Protein AF-A0A2C9KA30-F1 (afdb_monomer_lite)

InterPro domains:
  IPR015919 Cadherin-like superfamily [SSF49313] (24-102)

Organism: Biomphalaria glabrata (NCBI:txid6526)

Secondary structure (DSSP, 8-state):
--------------------------EEE---S-----TTPPTT-EEEEEEEE-TT-PPP----SSHHHHHHEEEEEEEEETTEEEEEEEE-S---TT---S--

Structure (mmCIF, N/CA/C/O backbone):
data_AF-A0A2C9KA30-F1
#
_entry.id   AF-A0A2C9KA30-F1
#
loop_
_atom_site.group_PDB
_atom_site.id
_atom_site.type_symbol
_atom_site.label_atom_id
_atom_site.label_alt_id
_atom_site.label_comp_id
_atom_site.label_asym_id
_atom_site.label_entity_id
_atom_site.label_seq_id
_atom_site.pdbx_PDB_ins_code
_atom_site.Cartn_x
_atom_site.Cartn_y
_atom_site.Cartn_z
_atom_site.occupancy
_atom_site.B_iso_or_equiv
_atom_site.auth_seq_id
_atom_site.auth_comp_id
_atom_site.auth_asym_id
_atom_site.auth_atom_id
_atom_site.pdbx_PDB_model_num
ATOM 1 N N . MET A 1 1 ? -72.796 16.232 27.336 1.00 46.06 1 MET A N 1
ATOM 2 C CA . MET A 1 1 ? -71.987 15.588 26.279 1.00 46.06 1 MET A CA 1
ATOM 3 C C . MET A 1 1 ? -70.529 15.733 26.690 1.00 46.06 1 MET A C 1
ATOM 5 O O . MET A 1 1 ? -70.023 16.844 26.655 1.00 46.06 1 MET A O 1
ATOM 9 N N . ALA A 1 2 ? -69.914 14.684 27.241 1.00 44.72 2 ALA A N 1
ATOM 10 C CA . ALA A 1 2 ? -68.554 14.752 27.783 1.00 44.72 2 ALA A CA 1
ATOM 11 C C . ALA A 1 2 ? -67.554 14.248 26.734 1.00 44.72 2 ALA A C 1
ATOM 13 O O . ALA A 1 2 ? -67.703 13.136 26.229 1.00 44.72 2 ALA A O 1
ATOM 14 N N . ILE A 1 3 ? -66.561 15.070 26.394 1.00 55.31 3 ILE A N 1
ATOM 15 C CA . ILE A 1 3 ? -65.464 14.702 25.495 1.00 55.31 3 ILE A CA 1
ATOM 16 C C . ILE A 1 3 ? -64.392 14.048 26.366 1.00 55.31 3 ILE A C 1
ATOM 18 O O . ILE A 1 3 ? -63.777 14.710 27.197 1.00 55.31 3 ILE A O 1
ATOM 22 N N . ILE A 1 4 ? -64.207 12.737 26.224 1.00 54.19 4 ILE A N 1
ATOM 23 C CA . ILE A 1 4 ? -63.175 12.001 26.959 1.00 54.19 4 ILE A CA 1
ATOM 24 C C . ILE A 1 4 ? -61.905 12.017 26.108 1.00 54.19 4 ILE A C 1
ATOM 26 O O . ILE A 1 4 ? -61.804 11.293 25.119 1.00 54.19 4 ILE A O 1
ATOM 30 N N . THR A 1 5 ? -60.928 12.837 26.487 1.00 57.19 5 THR A N 1
ATOM 31 C CA . THR A 1 5 ? -59.597 12.834 25.872 1.00 57.19 5 THR A CA 1
ATOM 32 C C . THR A 1 5 ? -58.839 11.600 26.359 1.00 57.19 5 THR A C 1
ATOM 34 O O . THR A 1 5 ? -58.398 11.544 27.505 1.00 57.19 5 THR A O 1
ATOM 37 N N . LYS A 1 6 ? -58.703 10.572 25.516 1.00 60.59 6 LYS A N 1
ATOM 38 C CA . LYS A 1 6 ? -57.816 9.440 25.818 1.00 60.59 6 LYS A CA 1
ATOM 39 C C . LYS A 1 6 ? -56.383 9.837 25.470 1.00 60.59 6 LYS A C 1
ATOM 41 O O . LYS A 1 6 ? -56.056 9.991 24.298 1.00 60.59 6 LYS A O 1
ATOM 46 N N . HIS A 1 7 ? -55.538 10.013 26.482 1.00 61.66 7 HIS A N 1
ATOM 47 C CA . HIS A 1 7 ? -54.108 10.227 26.279 1.00 61.66 7 HIS A CA 1
ATOM 48 C C . HIS A 1 7 ? -53.459 8.932 25.773 1.00 61.66 7 HIS A C 1
ATOM 50 O O . HIS A 1 7 ? -53.539 7.891 26.425 1.00 61.66 7 HIS A O 1
ATOM 56 N N . LEU A 1 8 ? -52.839 9.001 24.594 1.00 60.38 8 LEU A N 1
ATOM 57 C CA . LEU A 1 8 ? -52.049 7.917 24.021 1.00 60.38 8 LEU A CA 1
ATOM 58 C C . LEU A 1 8 ? -50.675 7.907 24.701 1.00 60.38 8 LEU A C 1
ATOM 60 O O . LEU A 1 8 ? -49.875 8.819 24.502 1.00 60.38 8 LEU A O 1
ATOM 64 N N . LEU A 1 9 ? -50.407 6.890 25.517 1.00 66.00 9 LEU A N 1
ATOM 65 C CA . LEU A 1 9 ? -49.079 6.657 26.081 1.00 66.00 9 LEU A CA 1
ATOM 66 C C . LEU A 1 9 ? -48.236 5.914 25.041 1.00 66.00 9 LEU A C 1
ATOM 68 O O . LEU A 1 9 ? -48.547 4.781 24.683 1.00 66.00 9 LEU A O 1
ATOM 72 N N . ILE A 1 10 ? -47.182 6.560 24.548 1.00 70.75 10 ILE A N 1
ATOM 73 C CA . ILE A 1 10 ? -46.182 5.928 23.685 1.00 70.75 10 ILE A CA 1
ATOM 74 C C . ILE A 1 10 ? -45.022 5.500 24.586 1.00 70.75 10 ILE A C 1
ATOM 76 O O . ILE A 1 10 ? -44.305 6.344 25.120 1.00 70.75 10 ILE A O 1
ATOM 80 N N . SER A 1 11 ? -44.842 4.192 24.770 1.00 70.38 11 SER A N 1
ATOM 81 C CA . SER A 1 11 ? -43.642 3.635 25.401 1.00 70.38 11 SER A CA 1
ATOM 82 C C . SER A 1 11 ? -42.562 3.435 24.341 1.00 70.38 11 SER A C 1
ATOM 84 O O . SER A 1 11 ? -42.776 2.709 23.374 1.00 70.38 11 SER A O 1
ATOM 86 N N . TYR A 1 12 ? -41.401 4.060 24.532 1.00 74.75 12 TYR A N 1
ATOM 87 C CA . TYR A 1 12 ? -40.218 3.862 23.696 1.00 74.75 12 TYR A CA 1
ATOM 88 C C . TYR A 1 12 ? -39.143 3.160 24.527 1.00 74.75 12 TYR A C 1
ATOM 90 O O . TYR A 1 12 ? -38.856 3.582 25.646 1.00 74.75 12 TYR A O 1
ATOM 98 N N . CYS A 1 13 ? -38.563 2.083 24.002 1.00 69.88 13 CYS A N 1
ATOM 99 C CA . CYS A 1 13 ? -37.418 1.426 24.621 1.00 69.88 13 CYS A CA 1
ATOM 100 C C . CYS A 1 13 ? -36.170 1.814 23.826 1.00 69.88 13 CYS A C 1
ATOM 102 O O . CYS A 1 13 ? -36.031 1.438 22.664 1.00 69.88 13 CYS A O 1
ATOM 104 N N . LEU A 1 14 ? -35.300 2.625 24.433 1.00 73.56 14 LEU A N 1
ATOM 105 C CA . LEU A 1 14 ? -34.001 2.968 23.866 1.00 73.56 14 LEU A CA 1
ATOM 106 C C . LEU A 1 14 ? -32.996 1.902 24.301 1.00 73.56 14 LEU A C 1
ATOM 108 O O . LEU A 1 14 ? -32.625 1.836 25.471 1.00 73.56 14 LEU A O 1
ATOM 112 N N . PHE A 1 15 ? -32.554 1.077 23.358 1.00 70.44 15 PHE A N 1
ATOM 113 C CA . PHE A 1 15 ? -31.461 0.145 23.594 1.00 70.44 15 PHE A CA 1
ATOM 114 C C . PHE A 1 15 ? -30.135 0.860 23.337 1.00 70.44 15 PHE A C 1
ATOM 116 O O . PHE A 1 15 ? -29.862 1.287 22.218 1.00 70.44 15 PHE A O 1
ATOM 123 N N . ILE A 1 16 ? -29.320 0.997 24.381 1.00 73.50 16 ILE A N 1
ATOM 124 C CA . ILE A 1 16 ? -27.928 1.441 24.276 1.00 73.50 16 ILE A CA 1
ATOM 125 C C . ILE A 1 16 ? -27.072 0.188 24.447 1.00 73.50 16 ILE A C 1
ATOM 127 O O . ILE A 1 16 ? -27.007 -0.363 25.545 1.00 73.50 16 ILE A O 1
ATOM 131 N N . SER A 1 17 ? -26.445 -0.291 23.372 1.00 68.62 17 SER A N 1
ATOM 132 C CA . SER A 1 17 ? -25.417 -1.329 23.472 1.00 68.62 17 SER A CA 1
ATOM 133 C C . SER A 1 17 ? -24.053 -0.664 23.602 1.00 68.62 17 SER A C 1
ATOM 135 O O . SER A 1 17 ? -23.634 0.080 22.717 1.00 68.62 17 SER A O 1
ATOM 137 N N . VAL A 1 18 ? -23.349 -0.945 24.695 1.00 68.06 18 VAL A N 1
ATOM 138 C CA . VAL A 1 18 ? -21.920 -0.652 24.801 1.00 68.06 18 VAL A CA 1
ATOM 139 C C . VAL A 1 18 ? -21.196 -1.895 24.307 1.00 68.06 18 VAL A C 1
ATOM 141 O O . VAL A 1 18 ? -21.127 -2.895 25.020 1.00 68.06 18 VAL A O 1
ATOM 144 N N . GLU A 1 19 ? -20.708 -1.868 23.070 1.00 66.00 19 GLU A N 1
ATOM 145 C CA . GLU A 1 19 ? -19.737 -2.868 22.637 1.00 66.00 19 GLU A CA 1
ATOM 146 C C . GLU A 1 19 ? -18.431 -2.596 23.385 1.00 66.00 19 GLU A C 1
ATOM 148 O O . GLU A 1 19 ? -17.910 -1.480 23.362 1.00 66.00 19 GLU A O 1
ATOM 153 N N . SER A 1 20 ? -17.894 -3.601 24.075 1.00 66.06 20 SER A N 1
ATOM 154 C CA . SER A 1 20 ? -16.515 -3.556 24.550 1.00 66.06 20 SER A CA 1
ATOM 155 C C . SER A 1 20 ? -15.610 -3.604 23.317 1.00 66.06 20 SER A C 1
ATOM 157 O O . SER A 1 20 ? -15.241 -4.692 22.873 1.00 66.06 20 SER A O 1
ATOM 159 N N . GLN A 1 21 ? -15.328 -2.452 22.704 1.00 64.38 21 GLN A N 1
ATOM 160 C CA . GLN A 1 21 ? -14.424 -2.372 21.559 1.00 64.38 21 GLN A CA 1
ATOM 161 C C . GLN A 1 21 ? -13.023 -2.770 22.028 1.00 64.38 21 GLN A C 1
ATOM 163 O O . GLN A 1 21 ? -12.285 -1.978 22.609 1.00 64.38 21 GLN A O 1
ATOM 168 N N . SER A 1 22 ? -12.674 -4.039 21.830 1.00 82.44 22 SER A N 1
ATOM 169 C CA . SER A 1 22 ? -11.275 -4.439 21.803 1.00 82.44 22 SER A CA 1
ATOM 170 C C . SER A 1 22 ? -10.671 -3.817 20.555 1.00 82.44 22 SER A C 1
ATOM 172 O O . SER A 1 22 ? -11.246 -3.984 19.483 1.00 82.44 22 SER A O 1
ATOM 174 N N . ASN A 1 23 ? -9.523 -3.151 20.684 1.00 87.94 23 ASN A N 1
ATOM 175 C CA . ASN A 1 23 ? -8.758 -2.715 19.520 1.00 87.94 23 ASN A CA 1
ATOM 176 C C . ASN A 1 23 ? -8.427 -3.943 18.653 1.00 87.94 23 ASN A C 1
ATOM 178 O O . ASN A 1 23 ? -7.900 -4.940 19.167 1.00 87.94 23 ASN A O 1
ATOM 182 N N . ARG A 1 24 ? -8.787 -3.904 17.373 1.00 91.50 24 ARG A N 1
ATOM 183 C CA . ARG A 1 24 ? -8.567 -4.966 16.392 1.00 91.50 24 ARG A CA 1
ATOM 184 C C . ARG A 1 24 ? -7.421 -4.543 15.478 1.00 91.50 24 ARG A C 1
ATOM 186 O O . ARG A 1 24 ? -7.338 -3.389 15.091 1.00 91.50 24 ARG A O 1
ATOM 193 N N . PRO A 1 25 ? -6.527 -5.471 15.106 1.00 92.12 25 PRO A N 1
ATOM 194 C CA . PRO A 1 25 ? -5.380 -5.124 14.286 1.00 92.12 25 PRO A CA 1
ATOM 195 C C . PRO A 1 25 ? -5.802 -4.721 12.865 1.00 92.12 25 PRO A C 1
ATOM 197 O O . PRO A 1 25 ? -6.807 -5.231 12.348 1.00 92.12 25 PRO A O 1
ATOM 200 N N . PRO A 1 26 ? -4.977 -3.913 12.180 1.00 94.06 26 PRO A N 1
ATOM 201 C CA . PRO A 1 26 ? -5.171 -3.636 10.772 1.00 94.06 26 PRO A CA 1
ATOM 202 C C . PRO A 1 26 ? -4.996 -4.898 9.932 1.00 94.06 26 PRO A C 1
ATOM 204 O O . PRO A 1 26 ? -4.262 -5.830 10.269 1.00 94.06 26 PRO A O 1
ATOM 207 N N . THR A 1 27 ? -5.660 -4.907 8.785 1.00 92.62 27 THR A N 1
ATOM 208 C CA . THR A 1 27 ? -5.653 -6.007 7.822 1.00 92.62 27 THR A CA 1
ATOM 209 C C . THR A 1 27 ? -5.269 -5.489 6.449 1.00 92.62 27 THR A C 1
ATOM 211 O O . THR A 1 27 ? -5.617 -4.373 6.071 1.00 92.62 27 THR A O 1
ATOM 214 N N . VAL A 1 28 ? -4.553 -6.307 5.682 1.00 91.19 28 VAL A N 1
ATOM 215 C CA . VAL A 1 28 ? -4.256 -6.025 4.278 1.00 91.19 28 VAL A CA 1
ATOM 216 C C . VAL A 1 28 ? -4.996 -7.036 3.418 1.00 91.19 28 VAL A C 1
ATOM 218 O O . VAL A 1 28 ? -4.824 -8.245 3.566 1.00 91.19 28 VAL A O 1
ATOM 221 N N . ASN A 1 29 ? -5.818 -6.536 2.506 1.00 83.19 29 ASN A N 1
ATOM 222 C CA . ASN A 1 29 ? -6.578 -7.348 1.576 1.00 83.19 29 ASN A CA 1
ATOM 223 C C . ASN A 1 29 ? -5.702 -7.695 0.369 1.00 83.19 29 ASN A C 1
ATOM 225 O O . ASN A 1 29 ? -5.136 -6.812 -0.274 1.00 83.19 29 ASN A O 1
ATOM 229 N N . SER A 1 30 ? -5.654 -8.982 0.021 1.00 69.31 30 SER A N 1
ATOM 230 C CA . SER A 1 30 ? -4.974 -9.485 -1.181 1.00 69.31 30 SER A CA 1
ATOM 231 C C . SER A 1 30 ? -3.474 -9.162 -1.238 1.00 69.31 30 SER A C 1
ATOM 233 O O . SER A 1 30 ? -2.993 -8.629 -2.232 1.00 69.31 30 SER A O 1
ATOM 235 N N . LEU A 1 31 ? -2.695 -9.493 -0.208 1.00 72.44 31 LEU A N 1
ATOM 236 C CA . LEU A 1 31 ? -1.235 -9.526 -0.349 1.00 72.44 31 LEU A CA 1
ATOM 237 C C . LEU A 1 31 ? -0.834 -10.764 -1.156 1.00 72.44 31 LEU A C 1
ATOM 239 O O . LEU A 1 31 ? -0.798 -11.877 -0.637 1.00 72.44 31 LEU A O 1
ATOM 243 N N . ASN A 1 32 ?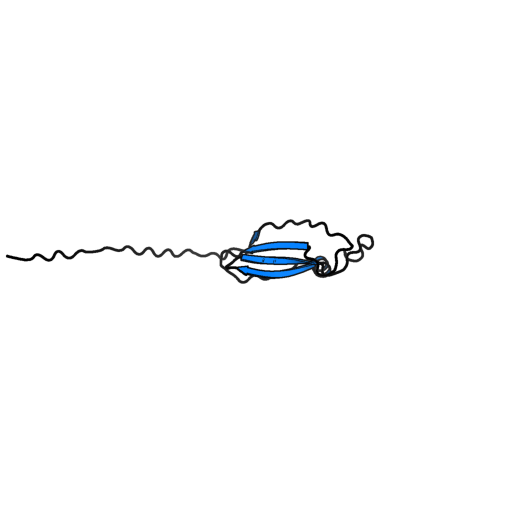 -0.518 -10.571 -2.433 1.00 72.50 32 ASN A N 1
ATOM 244 C CA . ASN A 1 32 ? 0.389 -11.494 -3.100 1.00 72.50 32 ASN A CA 1
ATOM 245 C C . ASN A 1 32 ? 1.792 -11.236 -2.531 1.00 72.50 32 ASN A C 1
ATOM 247 O O . ASN A 1 32 ? 2.165 -10.090 -2.306 1.00 72.50 32 ASN A O 1
ATOM 251 N N . TYR A 1 33 ? 2.565 -12.283 -2.259 1.00 73.75 33 TYR A N 1
ATOM 252 C CA . TYR A 1 33 ? 3.931 -12.129 -1.732 1.00 73.75 33 TYR A CA 1
ATOM 253 C C . TYR A 1 33 ? 5.000 -12.214 -2.825 1.00 73.75 33 TYR A C 1
ATOM 255 O O . TYR A 1 33 ? 6.175 -11.975 -2.564 1.00 73.75 33 TYR A O 1
ATOM 263 N N . TYR A 1 34 ? 4.599 -12.560 -4.049 1.00 80.94 34 TYR A N 1
ATOM 264 C CA . TYR A 1 34 ? 5.493 -12.741 -5.180 1.00 80.94 34 TYR A CA 1
ATOM 265 C C . TYR A 1 34 ? 5.051 -11.869 -6.352 1.00 80.94 34 TYR A C 1
ATOM 267 O O . TYR A 1 34 ? 3.950 -12.036 -6.879 1.00 80.94 34 TYR A O 1
ATOM 275 N N . PHE A 1 35 ? 5.938 -10.964 -6.767 1.00 83.06 35 PHE A N 1
ATOM 276 C CA . PHE A 1 35 ? 5.729 -10.052 -7.886 1.00 83.06 35 PHE A CA 1
ATOM 277 C C . PHE A 1 35 ? 6.906 -10.173 -8.853 1.00 83.06 35 PHE A C 1
ATOM 279 O O . PHE A 1 35 ? 7.997 -9.696 -8.538 1.00 83.06 35 PHE A O 1
ATOM 286 N N . PRO A 1 36 ? 6.736 -10.821 -10.017 1.00 84.62 36 PRO A N 1
ATOM 287 C CA . PRO A 1 36 ? 7.781 -10.823 -11.025 1.00 84.62 36 PRO A CA 1
ATOM 288 C C . PRO A 1 36 ? 7.916 -9.411 -11.610 1.00 84.62 36 PRO A C 1
ATOM 290 O O . PRO A 1 36 ? 6.960 -8.863 -12.157 1.00 84.62 36 PRO A O 1
ATOM 293 N N . VAL A 1 37 ? 9.110 -8.831 -11.504 1.00 88.94 37 VAL A N 1
ATOM 294 C CA . VAL A 1 37 ? 9.459 -7.527 -12.084 1.00 88.94 37 VAL A CA 1
ATOM 295 C C . VAL A 1 37 ? 10.566 -7.744 -13.112 1.00 88.94 37 VAL A C 1
ATOM 297 O O . VAL A 1 37 ? 11.514 -8.493 -12.866 1.00 88.94 37 VAL A O 1
ATOM 300 N N . PHE A 1 38 ? 10.430 -7.133 -14.289 1.00 89.38 38 PHE A N 1
ATOM 301 C CA . PHE A 1 38 ? 11.480 -7.176 -15.304 1.00 89.38 38 PHE A CA 1
ATOM 302 C C . PHE A 1 38 ? 12.661 -6.304 -14.886 1.00 89.38 38 PHE A C 1
ATOM 304 O O . PHE A 1 38 ? 12.468 -5.231 -14.323 1.00 89.38 38 PHE A O 1
ATOM 311 N N . GLU A 1 39 ? 13.881 -6.736 -15.200 1.00 87.88 39 GLU A N 1
ATOM 312 C CA . GLU A 1 39 ? 15.085 -5.996 -14.807 1.00 87.88 39 GLU A CA 1
ATOM 313 C C . GLU A 1 39 ? 15.175 -4.605 -15.448 1.00 87.88 39 GLU A C 1
ATOM 315 O O . GLU A 1 39 ? 15.704 -3.672 -14.866 1.00 87.88 39 GLU A O 1
ATOM 320 N N . ASN A 1 40 ? 14.574 -4.444 -16.628 1.00 89.81 40 ASN A N 1
ATOM 321 C CA . ASN A 1 40 ? 14.509 -3.177 -17.345 1.00 89.81 40 ASN A CA 1
ATOM 322 C C . ASN A 1 40 ? 13.352 -2.269 -16.886 1.00 89.81 40 ASN A C 1
ATOM 324 O O . ASN A 1 40 ? 13.099 -1.237 -17.518 1.00 89.81 40 ASN A O 1
ATOM 328 N N . ALA A 1 41 ? 12.620 -2.644 -15.830 1.00 92.50 41 ALA A N 1
ATOM 329 C CA . ALA A 1 41 ? 11.567 -1.812 -15.267 1.00 92.50 41 ALA A CA 1
ATOM 330 C C . ALA A 1 41 ? 12.153 -0.478 -14.796 1.00 92.50 41 ALA A C 1
ATOM 332 O O . ALA A 1 41 ? 13.180 -0.416 -14.133 1.00 92.50 41 ALA A O 1
ATOM 333 N N . THR A 1 42 ? 11.500 0.626 -15.142 1.00 94.31 42 THR A N 1
ATOM 334 C CA . THR A 1 42 ? 12.010 1.946 -14.763 1.00 94.31 42 THR A CA 1
ATOM 335 C C . THR A 1 42 ? 11.834 2.166 -13.260 1.00 94.31 42 THR A C 1
ATOM 337 O O . THR A 1 42 ? 10.783 1.834 -12.706 1.00 94.31 42 THR A O 1
ATOM 340 N N . THR A 1 43 ? 12.818 2.769 -12.595 1.00 94.12 43 THR A N 1
ATOM 341 C CA . THR A 1 43 ? 12.657 3.254 -11.217 1.00 94.12 43 THR A CA 1
ATOM 342 C C . THR A 1 43 ? 11.396 4.114 -11.089 1.00 94.12 43 THR A C 1
ATOM 344 O O . THR A 1 43 ? 11.130 4.976 -11.924 1.00 94.12 43 THR A O 1
ATOM 347 N N . GLY A 1 44 ? 10.612 3.880 -10.040 1.00 94.06 44 GLY A N 1
ATOM 348 C CA . GLY A 1 44 ? 9.312 4.506 -9.814 1.00 94.06 44 GLY A CA 1
ATOM 349 C C . GLY A 1 44 ? 8.140 3.771 -10.466 1.00 94.06 44 GLY A C 1
ATOM 350 O O . GLY A 1 44 ? 7.008 4.232 -10.349 1.00 94.06 44 GLY A O 1
ATOM 351 N N . SER A 1 45 ? 8.369 2.634 -11.133 1.00 94.75 45 SER A N 1
ATOM 352 C CA . SER A 1 45 ? 7.279 1.805 -11.661 1.00 94.75 45 SER A CA 1
ATOM 353 C C . SER A 1 45 ? 6.441 1.215 -10.529 1.00 94.75 45 SER A C 1
ATOM 355 O O . SER A 1 45 ? 6.990 0.710 -9.549 1.00 94.75 45 SER A O 1
ATOM 357 N N . LEU A 1 46 ? 5.114 1.240 -10.687 1.00 93.94 46 LEU A N 1
ATOM 358 C CA . LEU A 1 46 ? 4.185 0.547 -9.796 1.00 93.94 46 LEU A CA 1
ATOM 359 C C . LEU A 1 46 ? 4.322 -0.966 -10.006 1.00 93.94 46 LEU A C 1
ATOM 361 O O . LEU A 1 46 ? 4.026 -1.475 -11.083 1.00 93.94 46 LEU A O 1
ATOM 365 N N . ILE A 1 47 ? 4.758 -1.668 -8.966 1.00 92.44 47 ILE A N 1
ATOM 366 C CA . ILE A 1 47 ? 4.889 -3.127 -8.934 1.00 92.44 47 ILE A CA 1
ATOM 367 C C . ILE A 1 47 ? 3.558 -3.754 -8.527 1.00 92.44 47 ILE A C 1
ATOM 369 O O . ILE A 1 47 ? 3.106 -4.724 -9.133 1.00 92.44 47 ILE A O 1
ATOM 373 N N . TYR A 1 48 ? 2.931 -3.203 -7.487 1.00 92.06 48 TYR A N 1
ATOM 374 C CA . TYR A 1 48 ? 1.696 -3.746 -6.945 1.00 92.06 48 TYR A CA 1
ATOM 375 C C . TYR A 1 48 ? 0.845 -2.689 -6.257 1.00 92.06 48 TYR A C 1
ATOM 377 O O . TYR A 1 48 ? 1.368 -1.723 -5.710 1.00 92.06 48 TYR A O 1
ATOM 385 N N . GLN A 1 49 ? -0.467 -2.906 -6.243 1.00 92.69 49 GLN A N 1
ATOM 386 C CA . GLN A 1 49 ? -1.420 -2.103 -5.491 1.00 92.69 49 GLN A CA 1
ATOM 387 C C . GLN A 1 49 ? -2.226 -3.012 -4.567 1.00 92.69 49 GLN A C 1
ATOM 389 O O . GLN A 1 49 ? -2.690 -4.071 -4.986 1.00 92.69 49 GLN A O 1
ATOM 394 N N . PHE A 1 50 ? -2.407 -2.586 -3.320 1.00 92.19 50 PHE A N 1
ATOM 395 C CA . PHE A 1 50 ? -3.192 -3.314 -2.329 1.00 92.19 50 PHE A CA 1
ATOM 396 C C . PHE A 1 50 ? -4.017 -2.367 -1.466 1.00 92.19 50 PHE A C 1
ATOM 398 O O . PHE A 1 50 ? -3.742 -1.169 -1.393 1.00 92.19 50 PHE A O 1
ATOM 405 N N . ASN A 1 51 ? -5.008 -2.937 -0.782 1.00 94.62 51 ASN A N 1
ATOM 406 C CA . ASN A 1 51 ? -5.847 -2.202 0.154 1.00 94.62 51 ASN A CA 1
ATOM 407 C C . ASN A 1 51 ? -5.552 -2.64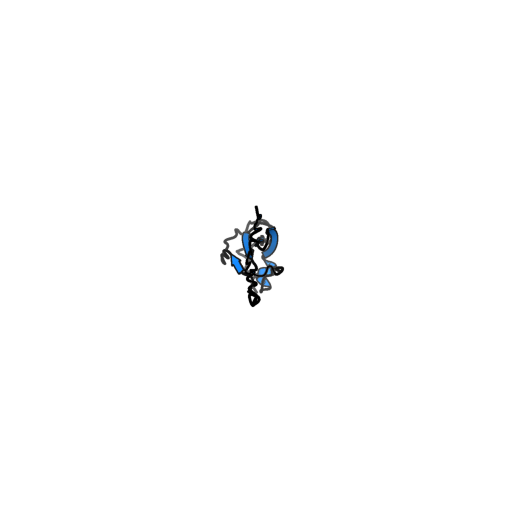9 1.579 1.00 94.62 51 ASN A C 1
ATOM 409 O O . ASN A 1 51 ? -5.494 -3.847 1.845 1.00 94.62 51 ASN A O 1
ATOM 413 N N . ALA A 1 52 ? -5.438 -1.697 2.494 1.00 94.56 52 ALA A N 1
ATOM 414 C CA . ALA 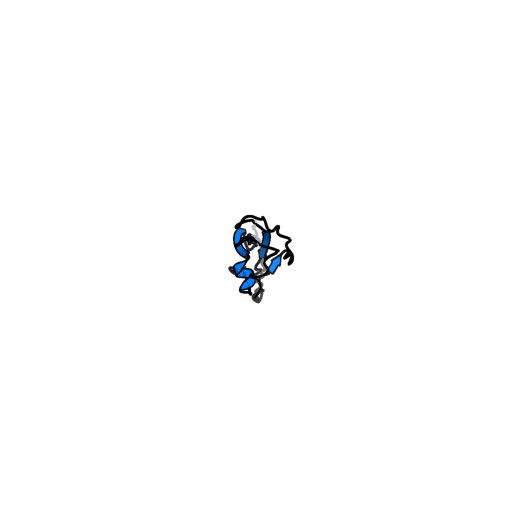A 1 52 ? -5.369 -1.950 3.923 1.00 94.56 52 ALA A CA 1
ATOM 415 C C . ALA A 1 52 ? -6.564 -1.320 4.637 1.00 94.56 52 ALA A C 1
ATOM 417 O O . ALA A 1 52 ? -7.064 -0.273 4.222 1.00 94.56 52 ALA A O 1
ATOM 418 N N . THR A 1 53 ? -7.030 -1.975 5.692 1.00 94.88 53 THR A N 1
ATOM 419 C CA . THR A 1 53 ? -8.195 -1.557 6.466 1.00 94.88 53 THR A CA 1
ATOM 420 C C . THR A 1 53 ? -7.966 -1.755 7.945 1.00 94.88 53 THR A C 1
ATOM 422 O O . THR A 1 53 ? -7.462 -2.799 8.359 1.00 94.88 53 THR A O 1
ATOM 425 N N . ASP A 1 54 ? -8.419 -0.787 8.728 1.00 94.12 54 ASP A N 1
ATOM 426 C CA . ASP A 1 54 ? -8.502 -0.898 10.176 1.00 94.12 54 ASP A CA 1
ATOM 427 C C . ASP A 1 54 ? -9.977 -0.931 10.613 1.00 94.12 54 ASP A C 1
ATOM 429 O O . ASP A 1 54 ? -10.746 -0.042 10.219 1.00 94.12 54 ASP A O 1
ATOM 433 N N . PRO A 1 55 ? -10.424 -1.959 11.355 1.00 91.00 55 PRO A N 1
ATOM 434 C CA . PRO A 1 55 ? -11.810 -2.046 11.811 1.00 91.00 55 PRO A CA 1
ATOM 435 C C . PRO A 1 55 ? -12.223 -0.951 12.803 1.00 91.00 55 PRO A C 1
ATOM 437 O O . PRO A 1 55 ? -13.422 -0.690 12.934 1.00 91.00 55 PRO A O 1
ATOM 440 N N . ASP A 1 56 ? -11.264 -0.341 13.496 1.00 92.06 56 ASP A N 1
ATOM 441 C CA . ASP A 1 56 ? -11.471 0.690 14.514 1.00 92.06 56 ASP A CA 1
ATOM 442 C C . ASP A 1 56 ? -11.200 2.107 13.968 1.00 92.06 56 ASP A C 1
ATOM 444 O O . ASP A 1 56 ? -11.501 3.106 14.621 1.00 92.06 56 ASP A O 1
ATOM 448 N N . ASN A 1 57 ? -10.816 2.198 12.688 1.00 89.06 57 ASN A N 1
ATOM 449 C CA . ASN A 1 57 ? -10.464 3.420 11.957 1.00 89.06 57 ASN A CA 1
ATOM 450 C C . ASN A 1 57 ? -9.179 4.088 12.464 1.00 89.06 57 ASN A C 1
ATOM 452 O O . ASN A 1 57 ? -9.017 5.303 12.307 1.00 89.06 57 ASN A O 1
ATOM 456 N N . ASP A 1 58 ? -8.258 3.306 13.030 1.00 91.44 58 ASP A N 1
ATOM 457 C CA . ASP A 1 58 ? -6.937 3.806 13.388 1.00 91.44 58 ASP A CA 1
ATOM 458 C C . ASP A 1 58 ? -6.166 4.280 12.139 1.00 91.44 58 ASP A C 1
ATOM 460 O O . ASP A 1 58 ? -6.344 3.796 11.013 1.00 91.44 58 ASP A O 1
ATOM 464 N N . VAL A 1 59 ? -5.296 5.278 12.328 1.00 91.00 59 VAL A N 1
ATOM 465 C CA . VAL A 1 59 ? -4.435 5.793 11.254 1.00 91.00 59 VAL A CA 1
ATOM 466 C C . VAL A 1 59 ? -3.336 4.780 10.957 1.00 91.00 59 VAL A C 1
ATOM 468 O O . VAL A 1 59 ? -2.571 4.400 11.844 1.00 91.00 59 VAL A O 1
ATOM 471 N N . LEU A 1 60 ? -3.217 4.390 9.689 1.00 93.25 60 LEU A N 1
ATOM 472 C CA . LEU A 1 60 ? -2.256 3.378 9.264 1.00 93.25 60 LEU A CA 1
ATOM 473 C C . LEU A 1 60 ? -0.940 3.984 8.790 1.00 93.25 60 LEU A C 1
ATOM 475 O O . LEU A 1 60 ? -0.904 4.977 8.065 1.00 93.25 60 LEU A O 1
ATOM 479 N N . THR A 1 61 ? 0.154 3.335 9.180 1.00 91.50 61 THR A N 1
ATOM 480 C CA . THR A 1 61 ? 1.496 3.593 8.654 1.00 91.50 61 THR A CA 1
ATOM 481 C C . THR A 1 61 ? 2.016 2.332 7.970 1.00 91.50 61 THR A C 1
ATOM 483 O O . THR A 1 61 ? 1.700 1.217 8.383 1.00 91.50 61 THR A O 1
ATOM 486 N N . PHE A 1 62 ? 2.786 2.508 6.895 1.00 89.75 62 PHE A N 1
ATOM 487 C CA . PHE A 1 62 ? 3.256 1.412 6.048 1.00 89.75 62 PHE A CA 1
ATOM 488 C C . PHE A 1 62 ? 4.777 1.446 5.954 1.00 89.75 62 PHE A C 1
ATOM 490 O O . PHE A 1 62 ? 5.359 2.487 5.651 1.00 89.75 62 PHE A O 1
ATOM 497 N N . SER A 1 63 ? 5.414 0.308 6.202 1.00 86.88 63 SER A N 1
ATOM 498 C CA . SER A 1 63 ? 6.863 0.146 6.121 1.00 86.88 63 SER A CA 1
ATOM 499 C C . SER A 1 63 ? 7.229 -1.297 5.784 1.00 86.88 63 SER A C 1
ATOM 501 O O . SER A 1 63 ? 6.413 -2.212 5.923 1.00 86.88 63 SER A O 1
ATOM 503 N N . PHE A 1 64 ? 8.468 -1.498 5.341 1.00 82.44 64 PHE A N 1
ATOM 504 C CA . PHE A 1 64 ? 9.054 -2.823 5.195 1.00 82.44 64 PHE A CA 1
ATOM 505 C C . PHE A 1 64 ? 9.909 -3.171 6.412 1.00 82.44 64 PHE A C 1
ATOM 507 O O . PHE A 1 64 ? 10.625 -2.326 6.943 1.00 82.44 64 PHE A O 1
ATOM 514 N N . GLY A 1 65 ? 9.830 -4.428 6.854 1.00 72.62 65 GLY A N 1
ATOM 515 C CA . GLY A 1 65 ? 10.539 -4.902 8.046 1.00 72.62 65 GLY A CA 1
ATOM 516 C C . GLY A 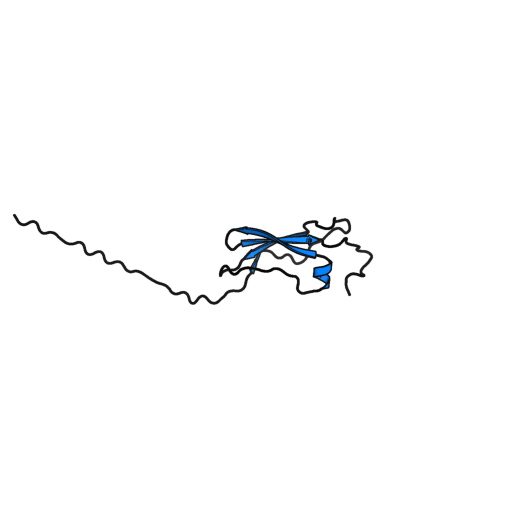1 65 ? 12.027 -5.209 7.839 1.00 72.62 65 GLY A C 1
ATOM 517 O O . GLY A 1 65 ? 12.726 -5.399 8.829 1.00 72.62 65 GLY A O 1
ATOM 518 N N . SER A 1 66 ? 12.519 -5.270 6.592 1.00 75.00 66 SER A N 1
ATOM 519 C CA . SER A 1 66 ? 13.927 -5.572 6.285 1.00 75.00 66 SER A CA 1
ATOM 520 C C . SER A 1 66 ? 14.606 -4.454 5.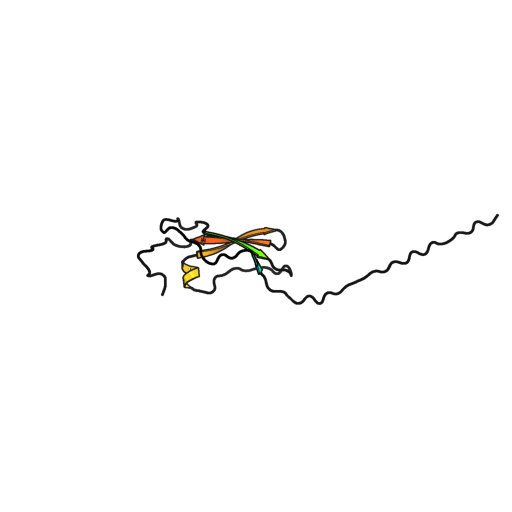490 1.00 75.00 66 SER A C 1
ATOM 522 O O . SER A 1 66 ? 13.981 -3.827 4.629 1.00 75.00 66 SER A O 1
ATOM 524 N N . SER A 1 67 ? 15.890 -4.217 5.772 1.00 71.06 67 SER A N 1
ATOM 525 C CA . SER A 1 67 ? 16.732 -3.221 5.090 1.00 71.06 67 SER A CA 1
ATOM 526 C C . SER A 1 67 ? 16.803 -3.452 3.584 1.00 71.06 67 SER A C 1
ATOM 528 O O . SER A 1 67 ? 16.733 -2.506 2.802 1.00 71.06 67 SER A O 1
ATOM 530 N N . ASP A 1 68 ? 16.879 -4.715 3.177 1.00 71.25 68 ASP A N 1
ATOM 531 C CA . ASP A 1 68 ? 17.110 -5.094 1.785 1.00 71.25 68 ASP A CA 1
ATOM 532 C C . ASP A 1 68 ? 15.879 -4.767 0.945 1.00 71.25 68 ASP A C 1
ATOM 534 O O . ASP A 1 68 ? 15.978 -4.143 -0.112 1.00 71.25 68 ASP A O 1
ATOM 538 N N . THR A 1 69 ? 14.688 -5.073 1.470 1.00 76.75 69 THR A N 1
ATOM 539 C CA . THR A 1 69 ? 13.429 -4.667 0.836 1.00 76.75 69 THR A CA 1
ATOM 540 C C . THR A 1 69 ? 13.288 -3.152 0.751 1.00 76.75 69 THR A C 1
ATOM 542 O O . THR A 1 69 ? 12.843 -2.659 -0.280 1.00 76.75 69 THR A O 1
ATOM 545 N N . ASP A 1 70 ? 13.719 -2.397 1.768 1.00 78.38 70 ASP A N 1
ATOM 546 C CA . ASP A 1 70 ? 13.648 -0.931 1.721 1.00 78.38 70 ASP A CA 1
ATOM 547 C C . ASP A 1 70 ? 14.608 -0.330 0.679 1.00 78.38 70 ASP A C 1
ATOM 549 O O . ASP A 1 70 ? 14.365 0.755 0.153 1.00 78.38 70 ASP A O 1
ATOM 553 N N . SER A 1 71 ? 15.693 -1.026 0.326 1.00 83.62 71 SER A N 1
ATOM 554 C CA . SER A 1 71 ? 16.613 -0.592 -0.735 1.00 83.62 71 SER A CA 1
ATOM 555 C C . SER A 1 71 ? 16.050 -0.797 -2.151 1.00 83.62 71 SER A C 1
ATOM 557 O O . SER A 1 71 ? 16.359 -0.025 -3.063 1.00 83.62 71 SER A O 1
ATOM 559 N N . LEU A 1 72 ? 15.184 -1.799 -2.333 1.00 86.38 72 LEU A N 1
ATOM 560 C CA . LEU A 1 72 ? 14.639 -2.201 -3.633 1.00 86.38 72 LEU A CA 1
ATOM 561 C C . LEU A 1 72 ? 13.282 -1.576 -3.929 1.00 86.38 72 LEU A C 1
ATOM 563 O O . LEU A 1 72 ? 12.994 -1.230 -5.075 1.00 86.38 72 LEU A O 1
ATOM 567 N N . VAL A 1 73 ? 12.438 -1.429 -2.912 1.00 89.94 73 VAL A N 1
ATOM 568 C CA . VAL A 1 73 ? 11.051 -1.007 -3.081 1.00 89.94 73 VAL A CA 1
ATOM 569 C C . VAL A 1 73 ? 10.635 0.009 -2.027 1.00 89.94 73 VAL A C 1
ATOM 571 O O . VAL A 1 73 ? 11.182 0.060 -0.930 1.00 89.94 73 VAL A O 1
ATOM 574 N N . ASN A 1 74 ? 9.646 0.832 -2.360 1.00 92.31 74 ASN A N 1
ATOM 575 C CA . ASN A 1 74 ? 8.968 1.698 -1.405 1.00 92.31 74 ASN A CA 1
ATOM 576 C C . ASN A 1 74 ? 7.479 1.342 -1.323 1.00 92.31 74 ASN A C 1
ATOM 578 O O . ASN A 1 74 ? 6.890 0.816 -2.266 1.00 92.31 74 ASN A O 1
ATOM 582 N N . VAL A 1 75 ? 6.864 1.640 -0.182 1.00 92.62 75 VAL A N 1
ATOM 583 C CA . VAL A 1 75 ? 5.412 1.575 -0.022 1.00 92.62 75 VAL A CA 1
ATOM 584 C C . VAL A 1 75 ? 4.889 2.975 0.244 1.00 92.62 75 VAL A C 1
ATOM 586 O O . VAL A 1 75 ? 5.421 3.697 1.086 1.00 92.62 75 VAL A O 1
ATOM 589 N N . THR A 1 76 ? 3.862 3.383 -0.495 1.00 92.94 76 THR A N 1
ATOM 590 C CA . THR A 1 76 ? 3.232 4.695 -0.327 1.00 92.94 76 THR A CA 1
ATOM 591 C C . THR A 1 76 ? 1.717 4.567 -0.331 1.00 92.94 76 THR A C 1
ATOM 593 O O . THR A 1 76 ? 1.142 3.740 -1.038 1.00 92.94 76 THR A O 1
ATOM 596 N N . GLN A 1 77 ? 1.049 5.395 0.469 1.00 94.62 77 GLN A N 1
ATOM 597 C CA . GLN A 1 77 ? -0.395 5.568 0.364 1.00 94.62 77 GLN A CA 1
ATOM 598 C C . GLN A 1 77 ? -0.704 6.401 -0.885 1.00 94.62 77 GLN A C 1
ATOM 600 O O . GLN A 1 77 ? -0.158 7.488 -1.065 1.00 94.62 77 GLN A O 1
ATOM 605 N N . LEU A 1 78 ? -1.602 5.897 -1.728 1.00 95.19 78 LEU A N 1
ATOM 606 C CA . LEU A 1 78 ? -2.057 6.551 -2.957 1.00 95.19 78 LEU A CA 1
ATOM 607 C C . LEU A 1 78 ? -3.359 7.316 -2.739 1.00 95.19 78 LEU A C 1
ATOM 609 O O . LEU A 1 78 ? -3.546 8.401 -3.282 1.00 95.19 78 LEU A O 1
ATOM 613 N N . SER A 1 79 ? -4.263 6.749 -1.943 1.00 95.25 79 SER A N 1
ATOM 614 C CA . SER A 1 79 ? -5.536 7.369 -1.585 1.00 95.25 79 SER A CA 1
ATOM 615 C C . SER A 1 79 ? -6.121 6.725 -0.329 1.00 95.25 79 SER A C 1
ATOM 617 O O . SER A 1 79 ? -5.679 5.662 0.113 1.00 95.25 79 SER A O 1
ATOM 619 N N . SER A 1 80 ? -7.126 7.374 0.252 1.00 94.19 80 SER A N 1
ATOM 620 C CA . SER A 1 80 ? -7.967 6.792 1.294 1.00 94.19 80 SER A CA 1
ATOM 621 C C . SER A 1 80 ? -9.440 7.110 1.038 1.00 94.19 80 SER A C 1
ATOM 623 O O . SER A 1 80 ? -9.786 8.167 0.507 1.00 94.19 80 SER A O 1
ATOM 625 N N . SER A 1 81 ? -10.317 6.170 1.389 1.00 93.12 81 SER A N 1
ATOM 626 C CA . SER A 1 81 ? -11.770 6.332 1.349 1.00 93.12 81 SER A CA 1
ATOM 627 C C . SER A 1 81 ? -12.380 5.622 2.553 1.00 93.12 81 SER A C 1
ATOM 629 O O . SER A 1 81 ? -12.353 4.395 2.642 1.00 93.12 81 SER A O 1
ATOM 631 N N . GLY A 1 82 ? -12.882 6.397 3.518 1.00 89.62 82 GLY A N 1
ATOM 632 C CA . GLY A 1 82 ? -13.280 5.851 4.816 1.00 89.62 82 GLY A CA 1
ATOM 633 C C . GLY A 1 82 ? -12.094 5.182 5.516 1.00 89.62 82 GLY A C 1
ATOM 634 O O . GLY A 1 82 ? -11.024 5.776 5.617 1.00 89.62 82 GLY A O 1
ATOM 635 N N . ASN A 1 83 ? -12.278 3.936 5.953 1.00 89.56 83 ASN A N 1
ATOM 636 C CA . ASN A 1 83 ? -11.239 3.121 6.585 1.00 89.56 83 ASN A CA 1
ATOM 637 C C . ASN A 1 83 ? -10.399 2.295 5.602 1.00 89.56 83 ASN A C 1
ATOM 639 O O . ASN A 1 83 ? -9.618 1.451 6.033 1.00 89.56 83 ASN A O 1
ATOM 643 N N . ILE A 1 84 ? -10.562 2.512 4.294 1.00 93.31 84 ILE A N 1
ATOM 644 C CA . ILE A 1 84 ? -9.804 1.823 3.251 1.00 93.31 84 ILE A CA 1
ATOM 645 C C . ILE A 1 84 ? -8.658 2.722 2.792 1.00 93.31 84 ILE A C 1
ATOM 647 O O . ILE A 1 84 ? -8.881 3.812 2.264 1.00 93.31 84 ILE A O 1
ATOM 651 N N . TYR A 1 85 ? -7.434 2.229 2.934 1.00 95.19 85 TYR A N 1
ATOM 652 C CA . TYR A 1 85 ? -6.209 2.848 2.445 1.00 95.19 85 TYR A CA 1
ATOM 653 C C . TYR A 1 85 ? -5.741 2.092 1.205 1.00 95.19 85 TYR A C 1
ATOM 655 O O . TYR A 1 85 ? -5.477 0.893 1.277 1.00 95.19 85 TYR A O 1
ATOM 663 N N . THR A 1 86 ? -5.657 2.774 0.064 1.00 95.00 86 THR A N 1
ATOM 664 C CA . THR A 1 86 ? -5.068 2.203 -1.154 1.00 95.00 86 THR A CA 1
ATOM 665 C C . THR A 1 86 ? -3.583 2.526 -1.167 1.00 95.00 86 THR A C 1
ATOM 667 O O . THR A 1 86 ? -3.202 3.699 -1.143 1.00 95.00 86 THR A O 1
ATOM 670 N N . CYS A 1 87 ? -2.746 1.499 -1.228 1.00 93.88 87 CYS A N 1
ATOM 671 C CA . CYS A 1 87 ? -1.295 1.609 -1.159 1.00 93.88 87 CYS A CA 1
ATOM 672 C C . CYS A 1 87 ? -0.651 1.071 -2.436 1.00 93.88 87 CYS A C 1
ATOM 674 O O . CYS A 1 87 ? -1.156 0.132 -3.053 1.00 93.88 87 CYS A O 1
ATOM 676 N N . GLY A 1 88 ? 0.473 1.665 -2.824 1.00 93.06 88 GLY A N 1
ATOM 677 C CA . GLY A 1 88 ? 1.287 1.240 -3.952 1.00 93.06 88 GLY A CA 1
ATOM 678 C C . GLY A 1 88 ? 2.670 0.798 -3.500 1.00 93.06 88 GLY A C 1
ATOM 679 O O . GLY A 1 88 ? 3.292 1.436 -2.651 1.00 93.06 88 GLY A O 1
ATOM 680 N N . LEU A 1 89 ? 3.135 -0.292 -4.095 1.00 92.19 89 LEU A N 1
ATOM 681 C CA . LEU A 1 89 ? 4.504 -0.770 -4.041 1.00 92.19 89 LEU A CA 1
ATOM 682 C C . LEU A 1 89 ? 5.231 -0.272 -5.286 1.00 92.19 89 LEU A C 1
ATOM 684 O O . LEU A 1 89 ? 4.835 -0.661 -6.386 1.00 92.19 89 LEU A O 1
ATOM 688 N N . PHE A 1 90 ? 6.274 0.546 -5.147 1.00 93.38 90 PHE A N 1
ATOM 689 C CA . PHE A 1 90 ? 7.039 1.020 -6.302 1.00 93.38 90 PHE A CA 1
ATOM 690 C C . PHE A 1 90 ? 8.494 0.600 -6.244 1.00 93.38 90 PHE A C 1
ATOM 692 O O . PHE A 1 90 ? 9.097 0.474 -5.179 1.00 93.38 90 PHE A O 1
ATOM 699 N N . LEU A 1 91 ? 9.059 0.409 -7.430 1.00 93.88 91 LEU A N 1
ATOM 700 C CA . LEU A 1 91 ? 10.468 0.116 -7.600 1.00 93.88 91 LEU A CA 1
ATOM 701 C C . LEU A 1 91 ? 11.306 1.343 -7.215 1.00 93.88 91 LEU A C 1
ATOM 703 O O . LEU A 1 91 ? 11.112 2.424 -7.767 1.00 93.88 91 LEU A O 1
ATOM 707 N N . LYS A 1 92 ? 12.244 1.192 -6.283 1.00 91.69 92 LYS A N 1
ATOM 708 C CA . LYS A 1 92 ? 13.099 2.284 -5.789 1.00 91.69 92 LYS A CA 1
ATOM 709 C C .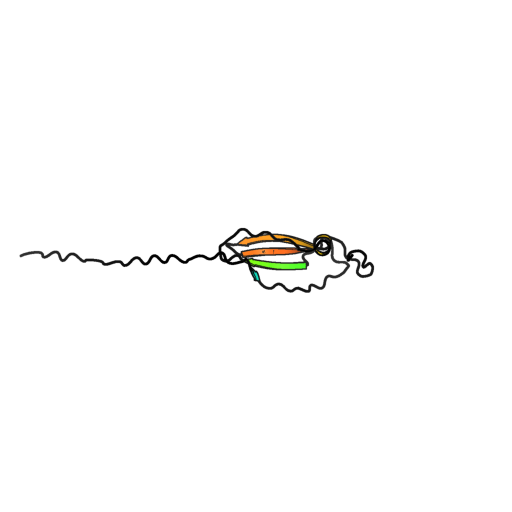 LYS A 1 92 ? 14.426 2.368 -6.540 1.00 91.69 92 LYS A C 1
ATOM 711 O O . LYS A 1 92 ? 14.980 3.456 -6.684 1.00 91.69 92 LYS A O 1
ATOM 716 N N . THR A 1 93 ? 14.922 1.246 -7.045 1.00 89.44 93 THR A N 1
ATOM 717 C CA . THR A 1 93 ? 16.229 1.135 -7.704 1.00 89.44 93 THR A CA 1
ATOM 718 C C . THR A 1 93 ? 16.127 0.311 -8.980 1.00 89.44 93 THR A C 1
ATOM 720 O O . THR A 1 93 ? 15.209 -0.488 -9.137 1.00 89.44 93 THR A O 1
ATOM 723 N N . GLN A 1 94 ? 17.047 0.540 -9.920 1.00 89.06 94 GLN A N 1
ATOM 724 C CA . GLN A 1 94 ? 17.126 -0.307 -11.106 1.00 89.06 94 GLN A CA 1
ATOM 725 C C . GLN A 1 94 ? 17.526 -1.725 -10.707 1.00 89.06 94 GLN A C 1
ATOM 727 O O . GLN A 1 94 ? 18.378 -1.912 -9.837 1.00 89.06 94 GLN A O 1
ATOM 732 N N . LEU A 1 95 ? 16.890 -2.704 -11.341 1.00 88.56 95 LEU A N 1
ATOM 733 C CA . LEU A 1 95 ? 17.158 -4.109 -11.086 1.00 88.56 95 LEU A CA 1
ATOM 734 C C . LEU A 1 95 ? 18.296 -4.581 -11.990 1.00 88.56 95 LEU A C 1
ATOM 736 O O . LEU A 1 95 ? 18.374 -4.220 -13.159 1.00 88.56 95 LEU A O 1
ATOM 740 N N . ASP A 1 96 ? 19.152 -5.428 -11.440 1.00 83.69 96 ASP A N 1
ATOM 741 C CA . ASP A 1 96 ? 20.225 -6.085 -12.175 1.00 83.69 96 ASP A CA 1
ATOM 742 C C . ASP A 1 96 ? 20.228 -7.554 -11.748 1.00 83.69 96 ASP A C 1
ATOM 744 O O . ASP A 1 96 ? 20.737 -7.909 -10.684 1.00 83.69 96 ASP A O 1
ATOM 748 N N . ARG A 1 97 ? 19.544 -8.408 -12.523 1.00 81.25 97 ARG A N 1
ATOM 749 C CA . ARG A 1 97 ? 19.363 -9.824 -12.166 1.00 81.25 97 ARG A CA 1
ATOM 750 C C . ARG A 1 97 ? 20.700 -10.550 -12.061 1.00 81.25 97 ARG A C 1
ATOM 752 O O . ARG A 1 97 ? 20.845 -11.438 -11.221 1.00 81.25 97 ARG A O 1
ATOM 759 N N . ASP A 1 98 ? 21.646 -10.176 -12.912 1.00 80.06 98 ASP A N 1
ATOM 760 C CA . ASP A 1 98 ? 22.938 -10.841 -13.039 1.00 80.06 98 ASP A CA 1
ATOM 761 C C . ASP A 1 98 ? 23.944 -10.359 -11.981 1.00 80.06 98 ASP A C 1
ATOM 763 O O . ASP A 1 98 ? 25.019 -10.940 -11.819 1.00 80.06 98 ASP A O 1
ATOM 767 N N . ASN A 1 99 ? 23.578 -9.338 -11.203 1.00 66.69 99 ASN A N 1
ATOM 768 C CA . ASN A 1 99 ? 24.428 -8.695 -10.215 1.00 66.69 99 ASN A CA 1
ATOM 769 C C . ASN A 1 99 ? 23.736 -8.704 -8.847 1.00 66.69 99 ASN A C 1
ATOM 771 O O . ASN A 1 99 ? 23.214 -7.706 -8.352 1.00 66.69 99 ASN A O 1
ATOM 775 N N . VAL A 1 100 ? 23.741 -9.876 -8.211 1.00 60.38 100 VAL A N 1
ATOM 776 C CA . VAL A 1 100 ? 23.106 -10.142 -6.906 1.00 60.38 100 VAL A CA 1
ATOM 777 C C . VAL A 1 100 ? 23.937 -9.561 -5.747 1.00 60.38 100 VAL A C 1
ATOM 779 O O . VAL A 1 100 ? 24.205 -10.223 -4.752 1.00 60.38 100 VAL A O 1
ATOM 782 N N . SER A 1 101 ? 24.408 -8.321 -5.878 1.00 58.09 101 SER A N 1
ATOM 783 C CA . SER A 1 101 ? 25.141 -7.602 -4.828 1.00 58.09 101 SER A CA 1
ATOM 784 C C . SER A 1 101 ? 24.222 -6.800 -3.895 1.00 58.09 101 SER A C 1
ATOM 786 O O . SER A 1 101 ? 24.700 -6.219 -2.929 1.00 58.09 101 SER A O 1
ATOM 788 N N . MET A 1 102 ? 22.904 -6.796 -4.146 1.00 55.94 102 MET A N 1
ATOM 789 C CA . MET A 1 102 ? 21.899 -6.072 -3.344 1.00 55.94 102 MET A CA 1
ATOM 790 C C . MET A 1 102 ? 21.121 -6.965 -2.356 1.00 55.94 102 MET A C 1
ATOM 792 O O . MET A 1 102 ? 20.093 -6.549 -1.831 1.00 55.94 102 MET A O 1
ATOM 796 N N . LEU A 1 103 ? 21.592 -8.195 -2.117 1.00 45.94 103 LEU A N 1
ATOM 797 C CA . LEU A 1 103 ? 21.058 -9.123 -1.112 1.00 45.94 103 LEU A CA 1
ATOM 798 C C . LEU A 1 103 ? 22.215 -9.627 -0.232 1.00 45.94 103 LEU A C 1
ATOM 800 O O . LEU A 1 103 ? 22.716 -10.734 -0.438 1.00 45.94 103 LEU A O 1
ATOM 804 N N . THR A 1 104 ? 22.677 -8.800 0.706 1.00 44.50 104 THR A N 1
ATOM 805 C CA . THR A 1 104 ? 23.629 -9.187 1.767 1.00 44.50 104 THR A CA 1
ATOM 806 C C . THR A 1 104 ? 23.264 -8.532 3.078 1.00 44.50 104 THR A C 1
ATOM 808 O O . THR A 1 104 ? 23.125 -7.288 3.049 1.00 44.50 104 THR A O 1
#

pLDDT: mean 81.53, std 13.81, range [44.5, 95.25]

Radius of gyration: 26.8 Å; chains: 1; bounding box: 97×28×45 Å

Foldseek 3Di:
DDDDDDDDDDDDDDDDDDDPDDFDDKDKPDDDPDFDDDLPDDFFDFRDKTKIFGPVLDDDDDDDPDPLLVQFWDKDFPDDDRRITIITITGHDRHDPPDPPSPD

Sequence (104 aa):
MAIITKHLLISYCLFISVESQSNRPPTVNSLNYYFPVFENATTGSLIYQFNATDPDNDVLTFSFGSSDTDSLVNVTQLSSSGNIYTCGLFLKTQLDRDNVSMLT